Protein AF-D0P121-F1 (afdb_monomer_lite)

Foldseek 3Di:
DDDPPCLALVNLLVVVVVVVVVVDPDDDDDCPVVNCVVVVSNVSSLVVCVVVVHPSVPPPVQAEAEAEPQEDDPVDQLLNVLVVQLVCCVVRNYVAYYYHHYDPVSVVVSVVSCVVVVGDHDDDDDDPPPCVQVVVVVPCVSVVVPDD

Secondary structure (DSSP, 8-state):
-PPPTT--HHHHHHHHHHHHTTT-------TTTTTTHHHHHHHHHHHHHHHTT-GGGG--TT-EEEEEE-S--TTS-HHHHHHHHHHHHHTTSEEEEEESS--HHHHHHHHHHHHHHT-----------TTGGGGGGT-GGGGTTS--

Organism: Phytophthora infestans (strain T30-4) (NCBI:txid403677)

Radius of gyration: 18.15 Å; chains: 1; bounding box: 47×32×46 Å

pLDDT: mean 85.96, std 13.92, range [33.88, 98.25]

Structure (mmCIF, N/CA/C/O backbone):
data_AF-D0P121-F1
#
_entry.id   AF-D0P121-F1
#
loop_
_atom_site.group_PDB
_atom_site.id
_atom_site.type_symbol
_atom_site.label_atom_id
_atom_site.label_alt_id
_atom_site.label_comp_id
_atom_site.label_asym_id
_atom_site.label_entity_id
_atom_site.label_seq_id
_atom_site.pdbx_PDB_ins_code
_atom_site.Cartn_x
_atom_site.Cartn_y
_atom_site.Cartn_z
_atom_site.occupancy
_atom_site.B_iso_or_equiv
_atom_site.auth_seq_id
_atom_site.auth_comp_id
_atom_site.auth_asym_id
_atom_site.auth_atom_id
_atom_site.pdbx_PDB_model_num
ATOM 1 N N . MET A 1 1 ? 21.210 12.027 -5.007 1.00 49.00 1 MET A N 1
ATOM 2 C CA . MET A 1 1 ? 21.174 10.551 -5.083 1.00 49.00 1 MET A CA 1
ATOM 3 C C . MET A 1 1 ? 21.003 10.184 -6.553 1.00 49.00 1 MET A C 1
ATOM 5 O O . MET A 1 1 ? 20.056 10.675 -7.151 1.00 49.00 1 MET A O 1
ATOM 9 N N . LYS A 1 2 ? 21.945 9.465 -7.179 1.00 50.84 2 LYS A N 1
ATOM 10 C CA . LYS A 1 2 ? 21.770 8.997 -8.566 1.00 50.84 2 LYS A CA 1
ATOM 11 C C . LYS A 1 2 ? 21.038 7.658 -8.511 1.00 50.84 2 LYS A C 1
ATOM 13 O O . LYS A 1 2 ? 21.524 6.741 -7.855 1.00 50.84 2 LYS A O 1
ATOM 18 N N . TYR A 1 3 ? 19.866 7.569 -9.131 1.00 61.28 3 TYR A N 1
ATOM 19 C CA . TYR A 1 3 ? 19.180 6.291 -9.303 1.00 61.28 3 TYR A CA 1
ATOM 20 C C . TYR A 1 3 ? 19.987 5.422 -10.263 1.00 61.28 3 TYR A C 1
ATOM 22 O O . TYR A 1 3 ? 20.668 5.945 -11.147 1.00 61.28 3 TYR A O 1
ATOM 30 N N . LYS A 1 4 ? 19.941 4.102 -10.078 1.00 65.94 4 LYS A N 1
ATOM 31 C CA . LYS A 1 4 ? 20.547 3.196 -11.051 1.00 65.94 4 LYS A CA 1
ATOM 32 C C . LYS A 1 4 ? 19.856 3.371 -12.406 1.00 65.94 4 LYS A C 1
ATOM 34 O O . LYS A 1 4 ? 18.630 3.446 -12.449 1.00 65.94 4 LYS A O 1
ATOM 39 N N . GLU A 1 5 ? 20.636 3.396 -13.485 1.00 62.44 5 GLU A N 1
ATOM 40 C CA . GLU A 1 5 ? 20.141 3.569 -14.864 1.00 62.44 5 GLU A CA 1
ATOM 41 C C . GLU A 1 5 ? 19.124 2.489 -15.279 1.00 62.44 5 GLU A C 1
ATOM 43 O O . GLU A 1 5 ? 18.289 2.725 -16.144 1.00 62.44 5 GLU A O 1
ATOM 48 N N . GLU A 1 6 ? 19.143 1.332 -14.614 1.00 71.44 6 GLU A N 1
ATOM 49 C CA . GLU A 1 6 ? 18.235 0.200 -14.837 1.00 71.44 6 GLU A CA 1
ATOM 50 C C . GLU A 1 6 ? 16.791 0.409 -14.327 1.00 71.44 6 GLU A C 1
ATOM 52 O O . GLU A 1 6 ? 15.896 -0.349 -14.695 1.00 71.44 6 GLU A O 1
ATOM 57 N N . ASN A 1 7 ? 16.523 1.446 -13.522 1.00 81.50 7 ASN A N 1
ATOM 58 C CA . ASN A 1 7 ? 15.181 1.741 -13.001 1.00 81.50 7 ASN A CA 1
ATOM 59 C C . ASN A 1 7 ? 14.367 2.601 -13.981 1.00 81.50 7 ASN A C 1
ATOM 61 O O . ASN A 1 7 ? 14.144 3.789 -13.751 1.00 81.50 7 ASN A O 1
ATOM 65 N N . THR A 1 8 ? 13.924 1.996 -15.083 1.00 90.62 8 THR A N 1
ATOM 66 C CA . THR A 1 8 ? 13.107 2.656 -16.114 1.00 90.62 8 THR A CA 1
ATOM 67 C C . THR A 1 8 ? 11.639 2.233 -16.046 1.00 90.62 8 THR A C 1
ATOM 69 O O . THR A 1 8 ? 11.302 1.185 -15.494 1.00 90.62 8 THR A O 1
ATOM 72 N N . VAL A 1 9 ? 10.753 3.029 -16.657 1.00 90.94 9 VAL A N 1
ATOM 73 C CA . VAL A 1 9 ? 9.331 2.671 -16.818 1.00 90.94 9 VAL A CA 1
ATOM 74 C C . VAL A 1 9 ? 9.173 1.335 -17.548 1.00 90.94 9 VAL A C 1
ATOM 76 O O . VAL A 1 9 ? 8.330 0.532 -17.162 1.00 90.94 9 VAL A O 1
ATOM 79 N N . ASP A 1 10 ? 10.001 1.062 -18.559 1.00 91.31 10 ASP A N 1
ATOM 80 C CA . ASP A 1 10 ? 9.948 -0.199 -19.306 1.00 91.31 10 ASP A CA 1
ATOM 81 C C . ASP A 1 10 ? 10.346 -1.400 -18.440 1.00 91.31 10 ASP A C 1
ATOM 83 O O . ASP A 1 10 ? 9.675 -2.431 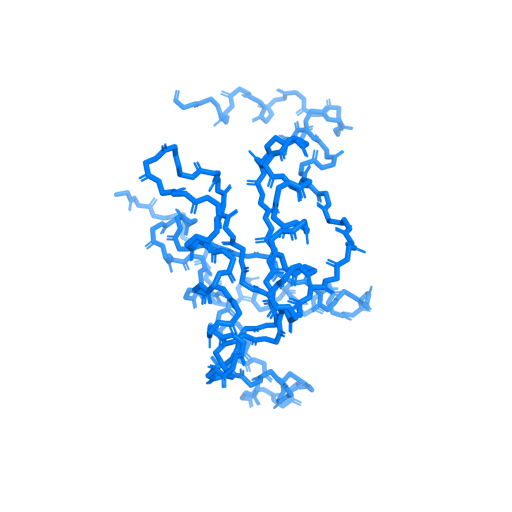-18.475 1.00 91.31 10 ASP A O 1
ATOM 87 N N . ALA A 1 11 ? 11.389 -1.261 -17.613 1.00 92.44 11 ALA A N 1
ATOM 88 C CA . ALA A 1 11 ? 11.795 -2.315 -16.685 1.00 92.44 11 ALA A CA 1
ATOM 89 C C . ALA A 1 11 ? 10.693 -2.617 -15.653 1.00 92.44 11 ALA A C 1
ATOM 91 O O . ALA A 1 11 ? 10.387 -3.781 -15.387 1.00 92.44 11 ALA A O 1
ATOM 92 N N . TRP A 1 12 ? 10.053 -1.574 -15.114 1.00 92.00 12 TRP A N 1
ATOM 93 C CA . TRP A 1 12 ? 8.922 -1.715 -14.193 1.00 92.00 12 TRP A CA 1
ATOM 94 C C . TRP A 1 12 ? 7.700 -2.334 -14.870 1.00 92.00 12 TRP A C 1
ATOM 96 O O . TRP A 1 12 ? 7.071 -3.223 -14.299 1.00 92.00 12 TRP A O 1
ATOM 106 N N . TYR A 1 13 ? 7.392 -1.927 -16.102 1.00 91.19 13 TYR A N 1
ATOM 107 C CA . TYR A 1 13 ? 6.301 -2.502 -16.883 1.00 91.19 13 TYR A CA 1
ATOM 108 C C . TYR A 1 13 ? 6.504 -3.995 -17.134 1.00 91.19 13 TYR A C 1
ATOM 110 O O . TYR A 1 13 ? 5.586 -4.775 -16.889 1.00 91.19 13 TYR A O 1
ATOM 118 N N . GLU A 1 14 ? 7.696 -4.423 -17.552 1.00 91.38 14 GLU A N 1
ATOM 119 C CA . GLU A 1 14 ? 7.967 -5.846 -17.778 1.00 91.38 14 GLU A CA 1
ATOM 120 C C . GLU A 1 14 ? 7.919 -6.661 -16.477 1.00 91.38 14 GLU A C 1
ATOM 122 O O . GLU A 1 14 ? 7.388 -7.779 -16.472 1.00 91.38 14 GLU A O 1
ATOM 127 N N . LEU A 1 15 ? 8.377 -6.096 -15.353 1.00 91.81 15 LEU A N 1
ATOM 128 C CA . LEU A 1 15 ? 8.241 -6.722 -14.037 1.00 91.81 15 LEU A CA 1
ATOM 129 C C . LEU A 1 15 ? 6.767 -6.894 -13.648 1.00 91.81 15 LEU A C 1
ATOM 131 O O . LEU A 1 15 ? 6.335 -8.015 -13.373 1.00 91.81 15 LEU A O 1
ATOM 135 N N . MET A 1 16 ? 5.985 -5.811 -13.674 1.00 90.94 16 MET A N 1
ATOM 136 C CA . MET A 1 16 ? 4.563 -5.834 -13.318 1.00 90.94 16 MET A CA 1
ATOM 137 C C . MET A 1 16 ? 3.773 -6.760 -14.244 1.00 90.94 16 MET A C 1
ATOM 139 O O . MET A 1 16 ? 2.989 -7.586 -13.794 1.00 90.94 16 MET A O 1
ATOM 143 N N . LYS A 1 17 ? 4.011 -6.700 -15.553 1.00 88.88 17 LYS A N 1
ATOM 144 C CA . LYS A 1 17 ? 3.392 -7.602 -16.531 1.00 88.88 17 LYS A CA 1
ATOM 145 C C . LYS A 1 17 ? 3.713 -9.066 -16.240 1.00 88.88 17 LYS A C 1
ATOM 147 O O . LYS A 1 17 ? 2.852 -9.931 -16.396 1.00 88.88 17 LYS A O 1
ATOM 152 N N . THR A 1 18 ? 4.940 -9.357 -15.815 1.00 91.50 18 THR A N 1
ATOM 153 C CA . THR A 1 18 ? 5.359 -10.711 -15.441 1.00 91.50 18 THR A CA 1
ATOM 154 C C . THR A 1 18 ? 4.636 -11.212 -14.192 1.00 91.50 18 THR A C 1
ATOM 156 O O . THR A 1 18 ? 4.264 -12.385 -14.146 1.00 91.50 18 THR A O 1
ATOM 159 N N . THR A 1 19 ? 4.403 -10.358 -13.192 1.00 91.38 19 THR A N 1
ATOM 160 C CA . THR A 1 19 ? 3.646 -10.734 -11.988 1.00 91.38 19 THR A CA 1
ATOM 161 C C . THR A 1 19 ? 2.146 -10.839 -12.268 1.00 91.38 19 THR A C 1
ATOM 163 O O . THR A 1 19 ? 1.526 -11.805 -11.834 1.00 91.38 19 THR A O 1
ATOM 166 N N . PHE A 1 20 ? 1.577 -9.942 -13.079 1.00 88.06 20 PHE A N 1
ATOM 167 C CA . PHE A 1 20 ? 0.175 -10.007 -13.513 1.00 88.06 20 PHE A CA 1
ATOM 168 C C . PHE A 1 20 ? -0.162 -11.308 -14.244 1.00 88.06 20 PHE A C 1
ATOM 170 O O . PHE A 1 20 ? -1.221 -11.882 -14.022 1.00 88.06 20 PHE A O 1
ATOM 177 N N . LYS A 1 21 ? 0.752 -11.823 -15.077 1.00 88.25 21 LYS A N 1
ATOM 178 C CA . LYS A 1 21 ? 0.606 -13.143 -15.726 1.00 88.25 21 LYS A CA 1
ATOM 179 C C . LYS A 1 21 ? 0.557 -14.319 -14.739 1.00 88.25 21 LYS A C 1
ATOM 181 O O . LYS A 1 21 ? 0.301 -15.441 -15.161 1.00 88.25 21 LYS A O 1
ATOM 186 N N . ARG A 1 22 ? 0.862 -14.079 -13.462 1.00 93.00 22 ARG A N 1
ATOM 187 C CA . ARG A 1 22 ? 0.816 -15.042 -12.353 1.00 93.00 22 ARG A CA 1
ATOM 188 C C . ARG A 1 22 ? -0.252 -14.661 -11.324 1.00 93.00 22 ARG A C 1
ATOM 190 O O . ARG A 1 22 ? -0.095 -14.972 -10.149 1.00 93.00 22 ARG A O 1
ATOM 197 N N . ASP A 1 23 ? -1.278 -13.932 -11.762 1.00 90.38 23 ASP A N 1
ATOM 198 C CA . ASP A 1 23 ? -2.434 -13.522 -10.959 1.00 90.38 23 ASP A CA 1
ATOM 199 C C . ASP A 1 23 ? -2.105 -12.602 -9.770 1.00 90.38 23 ASP A C 1
ATOM 201 O O . ASP A 1 23 ? -2.912 -12.428 -8.858 1.00 90.38 23 ASP A O 1
ATOM 205 N N . VAL A 1 24 ? -0.938 -11.947 -9.787 1.00 90.50 24 VAL A N 1
ATOM 206 C CA . VAL A 1 24 ? -0.615 -10.887 -8.825 1.00 90.50 24 VAL A CA 1
ATOM 207 C C . VAL A 1 24 ? -1.258 -9.584 -9.287 1.00 90.50 24 VAL A C 1
ATOM 209 O O . VAL A 1 24 ? -0.912 -9.059 -10.344 1.00 90.50 24 VAL A O 1
ATOM 212 N N . ASN A 1 25 ? -2.159 -9.044 -8.470 1.00 88.06 25 ASN A N 1
ATOM 213 C CA . ASN A 1 25 ? -2.836 -7.766 -8.700 1.00 88.06 25 ASN A CA 1
ATOM 214 C C . ASN A 1 25 ? -2.606 -6.728 -7.583 1.00 88.06 25 ASN A C 1
ATOM 216 O O . ASN A 1 25 ? -3.079 -5.603 -7.708 1.00 88.06 25 ASN A O 1
ATOM 220 N N . PHE A 1 26 ? -1.880 -7.085 -6.520 1.00 91.06 26 PHE A N 1
ATOM 221 C CA . PHE A 1 26 ? -1.538 -6.196 -5.410 1.00 91.06 26 PHE A CA 1
ATOM 222 C C . PHE A 1 26 ? -0.104 -5.674 -5.564 1.00 91.06 26 PHE A C 1
ATOM 224 O O . PHE A 1 26 ? 0.839 -6.465 -5.646 1.00 91.06 26 PHE A O 1
ATOM 231 N N . PHE A 1 27 ? 0.057 -4.349 -5.589 1.00 91.88 27 PHE A N 1
ATOM 232 C CA . PHE A 1 27 ? 1.344 -3.668 -5.749 1.00 91.88 27 PHE A CA 1
ATOM 233 C C . PHE A 1 27 ? 1.487 -2.582 -4.684 1.00 91.88 27 PHE A C 1
ATOM 235 O O . PHE A 1 27 ? 0.669 -1.667 -4.619 1.00 91.88 27 PHE A O 1
ATOM 242 N N . ASP A 1 28 ? 2.532 -2.686 -3.869 1.00 93.62 28 ASP A N 1
ATOM 243 C CA . ASP A 1 28 ? 2.819 -1.765 -2.768 1.00 93.62 28 ASP A CA 1
ATOM 244 C C . ASP A 1 28 ? 3.886 -0.736 -3.167 1.00 93.62 28 ASP A C 1
ATOM 246 O O . ASP A 1 28 ? 4.868 -1.064 -3.837 1.00 93.62 28 ASP A O 1
ATOM 250 N N . THR A 1 29 ? 3.694 0.513 -2.745 1.00 91.56 29 THR A N 1
ATOM 251 C CA . THR A 1 29 ? 4.640 1.617 -2.944 1.00 91.56 29 THR A CA 1
ATOM 252 C C . THR A 1 29 ? 4.494 2.645 -1.819 1.00 91.56 29 THR A C 1
ATOM 254 O O . THR A 1 29 ? 3.617 2.535 -0.965 1.00 91.56 29 THR A O 1
ATOM 257 N N . SER A 1 30 ? 5.368 3.648 -1.782 1.00 90.00 30 SER A N 1
ATOM 258 C CA . SER A 1 30 ? 5.325 4.715 -0.781 1.00 90.00 30 SER A CA 1
ATOM 259 C C . SER A 1 30 ? 5.988 5.981 -1.306 1.00 90.00 30 SER A C 1
ATOM 261 O O . SER A 1 30 ? 7.035 5.907 -1.952 1.00 90.00 30 SER A O 1
ATOM 263 N N . GLU A 1 31 ? 5.475 7.141 -0.895 1.00 88.12 31 GLU A N 1
ATOM 264 C CA . GLU A 1 31 ? 6.112 8.448 -1.104 1.00 88.12 31 GLU A CA 1
ATOM 265 C C . GLU A 1 31 ? 7.587 8.478 -0.652 1.00 88.12 31 GLU A C 1
ATOM 267 O O . GLU A 1 31 ? 8.428 9.170 -1.228 1.00 88.12 31 GLU A O 1
ATOM 272 N N . MET A 1 32 ? 7.949 7.678 0.359 1.00 88.31 32 MET A N 1
ATOM 273 C CA . MET A 1 32 ? 9.323 7.605 0.860 1.00 88.31 32 MET A CA 1
ATOM 274 C C . MET A 1 32 ? 10.238 6.773 -0.045 1.00 88.31 32 MET A C 1
ATOM 276 O O . MET A 1 32 ? 11.460 6.947 -0.019 1.00 88.31 32 MET A O 1
ATOM 280 N N . TYR A 1 33 ? 9.685 5.846 -0.830 1.00 86.00 33 TYR A N 1
ATOM 281 C CA . TYR A 1 33 ? 10.471 4.937 -1.656 1.00 86.00 33 TYR A CA 1
ATOM 282 C C . TYR A 1 33 ? 11.125 5.711 -2.794 1.00 86.00 33 TYR A C 1
ATOM 284 O O . TYR A 1 33 ? 10.477 6.185 -3.729 1.00 86.00 33 TYR A O 1
ATOM 292 N N . ALA A 1 34 ? 12.449 5.851 -2.684 1.00 86.75 34 ALA A N 1
ATOM 293 C CA . ALA A 1 34 ? 13.246 6.647 -3.605 1.00 86.75 34 ALA A CA 1
ATOM 294 C C . ALA A 1 34 ? 12.696 8.083 -3.766 1.00 86.75 34 ALA A C 1
ATOM 296 O O . ALA A 1 34 ? 12.684 8.615 -4.872 1.00 86.75 34 ALA A O 1
ATOM 297 N N . ASN A 1 35 ? 12.226 8.703 -2.673 1.00 87.00 35 ASN A N 1
ATOM 298 C CA . ASN A 1 35 ? 11.715 10.081 -2.657 1.00 87.00 35 ASN A CA 1
ATOM 299 C C . ASN A 1 35 ? 10.632 10.333 -3.735 1.00 87.00 35 ASN A C 1
ATOM 301 O O . ASN A 1 35 ? 10.772 11.217 -4.587 1.00 87.00 35 ASN A O 1
ATOM 305 N N . GLY A 1 36 ? 9.608 9.474 -3.755 1.00 85.19 36 GLY A N 1
ATOM 306 C CA . GLY A 1 36 ? 8.491 9.483 -4.705 1.00 85.19 36 GLY A CA 1
ATOM 307 C C . GLY A 1 36 ? 8.829 8.956 -6.103 1.00 85.19 36 GLY A C 1
ATOM 308 O O . GLY A 1 36 ? 7.973 8.924 -6.987 1.00 85.19 36 GLY A O 1
ATOM 309 N N . HIS A 1 37 ? 10.075 8.551 -6.365 1.00 87.00 37 HIS A N 1
ATOM 310 C CA . HIS A 1 37 ? 10.442 8.034 -7.682 1.00 87.00 37 HIS A CA 1
ATOM 311 C C . HIS A 1 37 ? 9.827 6.655 -7.956 1.00 87.00 37 HIS A C 1
ATOM 313 O O . HIS A 1 37 ? 9.453 6.386 -9.095 1.00 87.00 37 HIS A O 1
ATOM 319 N N . ALA A 1 38 ? 9.662 5.816 -6.927 1.00 88.44 38 ALA A N 1
ATOM 320 C CA . ALA A 1 38 ? 9.011 4.513 -7.066 1.00 88.44 38 ALA A CA 1
ATOM 321 C C . ALA A 1 38 ? 7.560 4.645 -7.557 1.00 88.44 38 ALA A C 1
ATOM 323 O O . ALA A 1 38 ? 7.171 3.981 -8.513 1.00 88.44 38 ALA A O 1
ATOM 324 N N . GLU A 1 39 ? 6.786 5.567 -6.977 1.00 89.38 39 GLU A N 1
ATOM 325 C CA . GLU A 1 39 ? 5.411 5.864 -7.405 1.00 89.38 39 GLU A CA 1
ATOM 326 C C . GLU A 1 39 ? 5.357 6.334 -8.862 1.00 89.38 39 GLU A C 1
ATOM 328 O O . GLU A 1 39 ? 4.523 5.866 -9.635 1.00 89.38 39 GLU A O 1
ATOM 333 N N . LYS A 1 40 ? 6.296 7.197 -9.277 1.00 89.31 40 LYS A N 1
ATOM 334 C CA . LYS A 1 40 ? 6.391 7.659 -10.672 1.00 89.31 40 LYS A CA 1
ATOM 335 C C . LYS A 1 40 ? 6.675 6.519 -11.648 1.00 89.31 40 LYS A C 1
ATOM 337 O O . LYS A 1 40 ? 6.082 6.485 -12.724 1.00 89.31 40 LYS A O 1
ATOM 342 N N . LEU A 1 41 ? 7.575 5.601 -11.295 1.00 91.50 41 LEU A N 1
ATOM 343 C CA . LEU A 1 41 ? 7.905 4.451 -12.139 1.00 91.50 41 LEU A CA 1
ATOM 344 C C . LEU A 1 41 ? 6.740 3.457 -12.213 1.00 91.50 41 LEU A C 1
ATOM 346 O O . LEU A 1 41 ? 6.394 3.022 -13.311 1.00 91.50 41 LEU A O 1
ATOM 350 N N . GLN A 1 42 ? 6.088 3.166 -11.084 1.00 90.88 42 GLN A N 1
ATOM 351 C CA . GLN A 1 42 ? 4.905 2.305 -11.033 1.00 90.88 42 GLN A CA 1
ATOM 352 C C . GLN A 1 42 ? 3.739 2.890 -11.839 1.00 90.88 42 GLN A C 1
ATOM 354 O O . GLN A 1 42 ? 3.184 2.208 -12.697 1.00 90.88 42 GLN A O 1
ATOM 359 N N . GLY A 1 43 ? 3.400 4.165 -11.627 1.00 89.12 43 GLY A N 1
ATOM 360 C CA . GLY A 1 43 ? 2.347 4.849 -12.382 1.00 89.12 43 GLY A CA 1
ATOM 361 C C . GLY A 1 43 ? 2.665 4.934 -13.877 1.00 89.12 43 GLY A C 1
ATOM 362 O O . GLY A 1 43 ? 1.799 4.689 -14.717 1.00 89.12 43 GLY A O 1
ATOM 363 N N . GLY A 1 44 ? 3.930 5.190 -14.227 1.00 90.50 44 GLY A N 1
ATOM 364 C CA . GLY A 1 44 ? 4.402 5.151 -15.611 1.00 90.50 44 GLY A CA 1
ATOM 365 C C . GLY A 1 44 ? 4.230 3.775 -16.260 1.00 90.50 44 GLY A C 1
ATOM 366 O O . GLY A 1 44 ? 3.768 3.690 -17.397 1.00 90.50 44 GLY A O 1
ATOM 367 N N . ALA A 1 45 ? 4.549 2.698 -15.537 1.00 90.69 45 ALA A N 1
ATOM 368 C CA . ALA A 1 45 ? 4.384 1.325 -16.007 1.00 90.69 45 ALA A CA 1
ATOM 369 C C . ALA A 1 45 ? 2.908 0.956 -16.224 1.00 90.69 45 ALA A C 1
ATOM 371 O O . ALA A 1 45 ? 2.567 0.353 -17.244 1.00 90.69 45 ALA A O 1
ATOM 372 N N . VAL A 1 46 ? 2.019 1.371 -15.316 1.00 87.50 46 VAL A N 1
ATOM 373 C CA . VAL A 1 46 ? 0.568 1.205 -15.488 1.00 87.50 46 VAL A CA 1
ATOM 374 C C . VAL A 1 46 ? 0.087 1.947 -16.733 1.00 87.50 46 VAL A C 1
ATOM 376 O O . VAL A 1 46 ? -0.545 1.338 -17.597 1.00 87.50 46 VAL A O 1
ATOM 379 N N . ASN A 1 47 ? 0.442 3.229 -16.874 1.00 86.88 47 ASN A N 1
ATOM 380 C CA . ASN A 1 47 ? 0.039 4.042 -18.021 1.00 86.88 47 ASN A CA 1
ATOM 381 C C . ASN A 1 47 ? 0.544 3.458 -19.351 1.00 86.88 47 ASN A C 1
ATOM 383 O O . ASN A 1 47 ? -0.210 3.369 -20.317 1.00 86.88 47 ASN A O 1
ATOM 387 N N . LYS A 1 48 ? 1.791 2.974 -19.395 1.00 88.31 48 LYS A N 1
ATOM 388 C CA . LYS A 1 48 ? 2.317 2.257 -20.564 1.00 88.31 48 LYS A CA 1
ATOM 389 C C . LYS A 1 48 ? 1.441 1.054 -20.915 1.00 88.31 48 LYS A C 1
ATOM 391 O O . LYS A 1 48 ? 1.052 0.894 -22.064 1.00 88.31 48 LYS A O 1
ATOM 396 N N . GLY A 1 49 ? 1.062 0.249 -19.925 1.00 85.25 49 GLY A N 1
ATOM 397 C CA . GLY A 1 49 ? 0.152 -0.873 -20.127 1.00 85.25 49 GLY A CA 1
ATOM 398 C C . GLY A 1 49 ? -1.218 -0.482 -20.682 1.00 85.25 49 GLY A C 1
ATOM 399 O O . GLY A 1 49 ? -1.751 -1.195 -21.531 1.00 85.25 49 GLY A O 1
ATOM 400 N N . ILE A 1 50 ? -1.768 0.652 -20.238 1.00 82.50 50 ILE A N 1
ATOM 401 C CA . ILE A 1 50 ? -3.016 1.223 -20.765 1.00 82.50 50 ILE A CA 1
ATOM 402 C C . ILE A 1 50 ? -2.863 1.591 -22.246 1.00 82.50 50 ILE A C 1
ATOM 404 O O . ILE A 1 50 ? -3.735 1.256 -23.052 1.00 82.50 50 ILE A O 1
ATOM 408 N N . VAL A 1 51 ? -1.764 2.265 -22.599 1.00 84.00 51 VAL A N 1
ATOM 409 C CA . VAL A 1 51 ? -1.447 2.683 -23.976 1.00 84.00 51 VAL A CA 1
ATOM 410 C C . VAL A 1 51 ? -1.219 1.475 -24.886 1.00 84.00 51 VAL A C 1
ATOM 412 O O . VAL A 1 51 ? -1.757 1.435 -25.989 1.00 84.00 51 VAL A O 1
ATOM 415 N N . ASP A 1 52 ? -0.508 0.458 -24.398 1.00 83.62 52 ASP A N 1
ATOM 416 C CA . ASP A 1 52 ? -0.198 -0.775 -25.131 1.00 83.62 52 ASP A CA 1
ATOM 417 C C . ASP A 1 52 ? -1.415 -1.719 -25.263 1.00 83.62 52 ASP A C 1
ATOM 419 O O . ASP A 1 52 ? -1.306 -2.816 -25.813 1.00 83.62 52 ASP A O 1
ATOM 423 N N . GLY A 1 53 ? -2.588 -1.327 -24.750 1.00 71.81 53 GLY A N 1
ATOM 424 C CA . GLY A 1 53 ? -3.820 -2.112 -24.840 1.00 71.81 53 GLY A CA 1
ATOM 425 C C . GLY A 1 53 ? -3.849 -3.337 -23.924 1.00 71.81 53 GLY A C 1
ATOM 426 O O . GLY A 1 53 ? -4.725 -4.192 -24.066 1.00 71.81 53 GLY A O 1
ATOM 427 N N . ALA A 1 54 ? -2.929 -3.435 -22.959 1.00 66.50 54 ALA A N 1
ATOM 428 C CA . ALA A 1 54 ? -3.054 -4.412 -21.891 1.00 66.50 54 ALA A CA 1
ATOM 429 C C . ALA A 1 54 ? -4.294 -4.075 -21.044 1.00 66.50 54 ALA A C 1
ATOM 431 O O . ALA A 1 54 ? -4.655 -2.911 -20.860 1.00 66.50 54 ALA A O 1
ATOM 432 N N . SER A 1 55 ? -4.944 -5.094 -20.475 1.00 55.09 55 SER A N 1
ATOM 433 C CA . SER A 1 55 ? -6.174 -4.963 -19.670 1.00 55.09 55 SER A CA 1
ATOM 434 C C . SER A 1 55 ? -6.014 -4.148 -18.361 1.00 55.09 55 SER A C 1
ATOM 436 O O . SER A 1 55 ? -6.903 -4.173 -17.510 1.00 55.09 55 SER A O 1
ATOM 438 N N . LEU A 1 56 ? -4.909 -3.412 -18.210 1.00 54.06 56 LEU A N 1
ATOM 439 C CA . LEU A 1 56 ? -4.603 -2.467 -17.135 1.00 54.06 56 LEU A CA 1
ATOM 440 C C . LEU A 1 56 ? -5.452 -1.186 -17.198 1.00 54.06 56 LEU A C 1
ATOM 442 O O . LEU A 1 56 ? -5.438 -0.410 -16.253 1.00 54.06 56 LEU A O 1
ATOM 446 N N . ARG A 1 57 ? -6.273 -1.001 -18.246 1.00 46.53 57 ARG A N 1
ATOM 447 C CA . ARG A 1 57 ? -7.284 0.077 -18.366 1.00 46.53 57 ARG A CA 1
ATOM 448 C C . ARG A 1 57 ? -8.253 0.214 -17.182 1.00 46.53 57 ARG A C 1
ATOM 450 O O . ARG A 1 57 ? -8.941 1.221 -17.111 1.00 46.53 57 ARG A O 1
ATOM 457 N N . ARG A 1 58 ? -8.340 -0.786 -16.299 1.00 49.81 58 ARG A N 1
ATOM 458 C CA . ARG A 1 58 ? -9.171 -0.761 -15.081 1.00 49.81 58 ARG A CA 1
ATOM 459 C C . ARG A 1 58 ? -8.481 -0.128 -13.865 1.00 49.81 58 ARG A C 1
ATOM 461 O O . ARG A 1 58 ? -9.099 -0.058 -12.814 1.00 49.81 58 ARG A O 1
ATOM 468 N N . MET A 1 59 ? -7.219 0.282 -13.981 1.00 52.38 59 MET A N 1
ATOM 469 C CA . MET A 1 59 ? -6.509 0.982 -12.912 1.00 52.38 59 MET A CA 1
ATOM 470 C C . MET A 1 59 ? -6.871 2.468 -12.994 1.00 52.38 59 MET A C 1
ATOM 472 O O . MET A 1 59 ? -6.295 3.213 -13.784 1.00 52.38 59 MET A O 1
ATOM 476 N N . GLU A 1 60 ? -7.893 2.872 -12.244 1.00 51.12 60 GLU A N 1
ATOM 477 C CA . GLU A 1 60 ? -8.312 4.266 -12.069 1.00 51.12 60 GLU A CA 1
ATOM 478 C C . GLU A 1 60 ? -7.219 5.023 -11.295 1.00 51.12 60 GLU A C 1
ATOM 480 O O . GLU A 1 60 ? -7.228 5.066 -10.074 1.00 51.12 60 GLU A O 1
ATOM 485 N N . LEU A 1 61 ? -6.232 5.579 -12.006 1.00 65.50 61 LEU A N 1
ATOM 486 C CA . LEU A 1 61 ? -5.019 6.179 -11.419 1.00 65.50 61 LEU A CA 1
ATOM 487 C C . LEU A 1 61 ? -5.262 7.407 -10.517 1.00 65.50 61 LEU A C 1
ATOM 489 O O . LEU A 1 61 ? -4.322 7.864 -9.868 1.00 65.50 61 LEU A O 1
ATOM 493 N N . ASP A 1 62 ? -6.490 7.924 -10.465 1.00 68.38 62 ASP A N 1
ATOM 494 C CA . ASP A 1 62 ? -6.897 8.995 -9.547 1.00 68.38 62 ASP A CA 1
ATOM 495 C C . ASP A 1 62 ? -7.237 8.468 -8.134 1.00 68.38 62 ASP A C 1
ATOM 497 O O . ASP A 1 62 ? -7.479 9.253 -7.217 1.00 68.38 62 ASP A O 1
ATOM 501 N N . LEU A 1 63 ? -7.238 7.142 -7.958 1.00 79.50 63 LEU A N 1
ATOM 502 C CA . LEU A 1 63 ? -7.635 6.418 -6.755 1.00 79.50 63 LEU A CA 1
ATOM 503 C C . LEU A 1 63 ? -6.549 5.403 -6.363 1.00 79.50 63 LEU A C 1
ATOM 505 O O . LEU A 1 63 ? -5.971 4.724 -7.212 1.00 79.50 63 LEU A O 1
ATOM 509 N N . VAL A 1 64 ? -6.306 5.243 -5.060 1.00 83.88 64 VAL A N 1
ATOM 510 C CA . VAL A 1 64 ? -5.561 4.090 -4.526 1.00 83.88 64 VAL A CA 1
ATOM 511 C C . VAL A 1 64 ? -6.510 3.109 -3.841 1.00 83.88 64 VAL A C 1
ATOM 513 O O . VAL A 1 64 ? -7.420 3.510 -3.121 1.00 83.88 64 VAL A O 1
ATOM 516 N N . ASP A 1 65 ? -6.301 1.804 -4.006 1.00 90.50 65 ASP A N 1
ATOM 517 C CA . ASP A 1 65 ? -7.153 0.816 -3.331 1.00 90.50 65 ASP A CA 1
ATOM 518 C C . ASP A 1 65 ? -7.007 0.894 -1.804 1.00 90.50 65 ASP A C 1
ATOM 520 O O . ASP A 1 65 ? -7.995 0.849 -1.071 1.00 90.50 65 ASP A O 1
ATOM 524 N N . VAL A 1 66 ? -5.772 1.032 -1.310 1.00 91.25 66 VAL A N 1
ATOM 525 C CA . VAL A 1 66 ? -5.466 1.071 0.124 1.00 91.25 66 VAL A CA 1
ATOM 526 C C . VAL A 1 66 ? -4.442 2.162 0.418 1.00 91.25 66 VAL A C 1
ATOM 528 O O . VAL A 1 66 ? -3.334 2.129 -0.113 1.00 91.25 66 VAL A O 1
ATOM 531 N N . LEU A 1 67 ? -4.777 3.090 1.319 1.00 91.56 67 LEU A N 1
ATOM 532 C CA . LEU A 1 67 ? -3.826 4.069 1.855 1.00 91.56 67 LEU A CA 1
ATOM 533 C C . LEU A 1 67 ? -3.307 3.636 3.234 1.00 91.56 67 LEU A C 1
ATOM 535 O O . LEU A 1 67 ? -4.085 3.463 4.172 1.00 91.56 67 LEU A O 1
ATOM 539 N N . PHE A 1 68 ? -1.989 3.502 3.388 1.00 94.44 68 PHE A N 1
ATOM 540 C CA . PHE A 1 68 ? -1.374 3.076 4.648 1.00 94.44 68 PHE A CA 1
ATOM 541 C C . PHE A 1 68 ? -0.835 4.239 5.489 1.00 94.44 68 PHE A C 1
ATOM 543 O O . PHE A 1 68 ? -0.058 5.064 5.012 1.00 94.44 68 PHE A O 1
ATOM 550 N N . CYS A 1 69 ? -1.114 4.219 6.794 1.00 94.06 69 CYS A N 1
ATOM 551 C CA . CYS A 1 69 ? -0.288 4.918 7.776 1.00 94.06 69 CYS A CA 1
ATOM 552 C C . CYS A 1 69 ? 1.008 4.119 7.993 1.00 94.06 69 CYS A C 1
ATOM 554 O O . CYS A 1 69 ? 0.998 3.089 8.667 1.00 94.06 69 CYS A O 1
ATOM 556 N N . HIS A 1 70 ? 2.129 4.583 7.428 1.00 91.69 70 HIS A N 1
ATOM 557 C CA . HIS A 1 70 ? 3.399 3.834 7.415 1.00 91.69 70 HIS A CA 1
ATOM 558 C C . HIS A 1 70 ? 3.967 3.557 8.823 1.00 91.69 70 HIS A C 1
ATOM 560 O O . HIS A 1 70 ? 4.658 2.560 9.020 1.00 91.69 70 HIS A O 1
ATOM 566 N N . ARG A 1 71 ? 3.720 4.436 9.799 1.00 89.31 71 ARG A N 1
ATOM 567 C CA . ARG A 1 71 ? 4.092 4.277 11.217 1.00 89.31 71 ARG A CA 1
ATOM 568 C C . ARG A 1 71 ? 3.075 5.007 12.098 1.00 89.31 71 ARG A C 1
ATOM 570 O O . ARG A 1 71 ? 2.392 5.894 11.579 1.00 89.31 71 ARG A O 1
ATOM 577 N N . PRO A 1 72 ? 2.959 4.666 13.391 1.00 87.69 72 PRO A N 1
ATOM 578 C CA . PRO A 1 72 ? 2.216 5.503 14.321 1.00 87.69 72 PRO A CA 1
ATOM 579 C C . PRO A 1 72 ? 2.947 6.842 14.484 1.00 87.69 72 PRO A C 1
ATOM 581 O O . PRO A 1 72 ? 4.177 6.880 14.572 1.00 87.69 72 PRO A O 1
ATOM 584 N N . ASP A 1 73 ? 2.190 7.937 14.503 1.00 92.38 73 ASP A N 1
ATOM 585 C CA . ASP A 1 73 ? 2.702 9.253 14.880 1.00 92.38 73 ASP A CA 1
ATOM 586 C C . ASP A 1 73 ? 2.424 9.470 16.376 1.00 92.38 73 ASP A C 1
ATOM 588 O O . ASP A 1 73 ? 1.261 9.642 16.747 1.00 92.38 73 ASP A O 1
ATOM 592 N N . PRO A 1 74 ? 3.452 9.487 17.245 1.00 91.56 74 PRO A N 1
ATOM 593 C CA . PRO A 1 74 ? 3.263 9.623 18.689 1.00 91.56 74 PRO A CA 1
ATOM 594 C C . PRO A 1 74 ? 2.683 10.983 19.102 1.00 91.56 74 PRO A C 1
ATOM 596 O O . PRO A 1 74 ? 2.272 11.150 20.249 1.00 91.56 74 PRO A O 1
ATOM 599 N N . HIS A 1 75 ? 2.657 11.967 18.200 1.00 95.81 75 HIS A N 1
ATOM 600 C CA . HIS A 1 75 ? 2.113 13.298 18.463 1.00 95.81 75 HIS A CA 1
ATOM 601 C C . HIS A 1 75 ? 0.673 13.475 17.968 1.00 95.81 75 HIS A C 1
ATOM 603 O O . HIS A 1 75 ? 0.048 14.500 18.255 1.00 95.81 75 HIS A O 1
A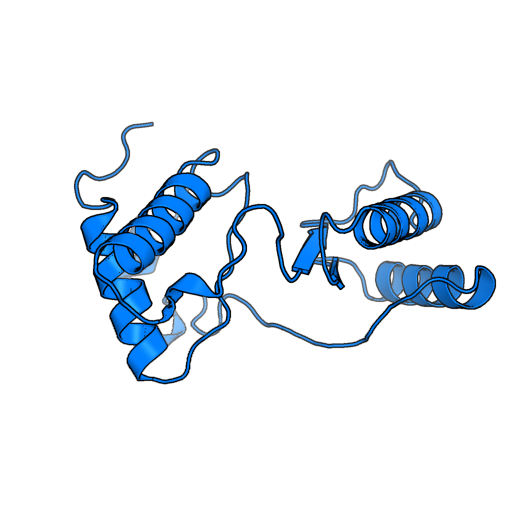TOM 609 N N . THR A 1 76 ? 0.124 12.484 17.263 1.00 96.25 76 THR A N 1
ATOM 610 C CA . THR A 1 76 ? -1.240 12.515 16.740 1.00 96.25 76 THR A CA 1
ATOM 611 C C . THR A 1 76 ? -2.082 11.446 17.437 1.00 96.25 76 THR A C 1
ATOM 613 O O . THR A 1 76 ? -1.816 10.260 17.263 1.00 96.25 76 THR A O 1
ATOM 616 N N . PRO A 1 77 ? -3.133 11.826 18.192 1.00 96.94 77 PRO A N 1
ATOM 617 C CA . PRO A 1 77 ? -4.033 10.855 18.807 1.00 96.94 77 PRO A CA 1
ATOM 618 C C . PRO A 1 77 ? -4.618 9.889 17.773 1.00 96.94 77 PRO A C 1
ATOM 620 O O . PRO A 1 77 ? -5.042 10.332 16.699 1.00 96.94 77 PRO A O 1
ATOM 623 N N . ILE A 1 78 ? -4.720 8.600 18.114 1.00 97.00 78 ILE A N 1
ATOM 624 C CA . ILE A 1 78 ? -5.243 7.566 17.208 1.00 97.00 78 ILE A CA 1
ATOM 625 C C . ILE A 1 78 ? -6.627 7.943 16.687 1.00 97.00 78 ILE A C 1
ATOM 627 O O . ILE A 1 78 ? -6.884 7.827 15.490 1.00 97.00 78 ILE A O 1
ATOM 631 N N . GLU A 1 79 ? -7.490 8.502 17.541 1.00 97.50 79 GLU A N 1
ATOM 632 C CA . GLU A 1 79 ? -8.815 8.949 17.113 1.00 97.50 79 GLU A CA 1
ATOM 633 C C . GLU A 1 79 ? -8.767 9.958 15.959 1.00 97.50 79 GLU A C 1
ATOM 635 O O . GLU A 1 79 ? -9.562 9.869 15.018 1.00 97.50 79 GLU A O 1
ATOM 640 N N . LYS A 1 80 ? -7.826 10.909 15.999 1.00 97.56 80 LYS A N 1
ATOM 641 C CA . LYS A 1 80 ? -7.665 11.892 14.924 1.00 97.56 80 LYS A CA 1
ATOM 642 C C . LYS A 1 80 ? -7.263 11.195 13.628 1.00 97.56 80 LYS A C 1
ATOM 644 O O . LYS A 1 80 ? -7.859 11.483 12.592 1.00 97.56 80 LYS A O 1
ATOM 649 N N . THR A 1 81 ? -6.324 10.254 13.694 1.00 97.00 81 THR A N 1
ATOM 650 C CA . THR A 1 81 ? -5.915 9.445 12.540 1.00 97.00 81 THR A CA 1
ATOM 651 C C . THR A 1 81 ? -7.095 8.658 11.972 1.00 97.00 81 THR A C 1
ATOM 653 O O . THR A 1 81 ? -7.398 8.805 10.793 1.00 97.00 81 THR A O 1
ATOM 656 N N . VAL A 1 82 ? -7.838 7.912 12.797 1.00 97.31 82 VAL A N 1
ATOM 657 C CA . VAL A 1 82 ? -9.000 7.115 12.353 1.00 97.31 82 VAL A CA 1
ATOM 658 C C . VAL A 1 82 ? -10.045 7.987 11.654 1.00 97.31 82 VAL A C 1
ATOM 660 O O . VAL A 1 82 ? -10.536 7.630 10.582 1.00 97.31 82 VAL A O 1
ATOM 663 N N . ARG A 1 83 ? -10.361 9.163 12.215 1.00 97.69 83 ARG A N 1
ATOM 664 C CA . ARG A 1 83 ? -11.305 10.116 11.609 1.00 97.69 83 ARG A CA 1
ATOM 665 C C . ARG A 1 83 ? -10.823 10.620 10.251 1.00 97.69 83 ARG A C 1
ATOM 667 O O . ARG A 1 83 ? -11.614 10.659 9.311 1.00 97.69 83 ARG A O 1
ATOM 674 N N . VAL A 1 84 ? -9.549 11.000 10.145 1.00 97.00 84 VAL A N 1
ATOM 675 C CA . VAL A 1 84 ? -8.956 11.487 8.889 1.00 97.00 84 VAL A CA 1
ATOM 676 C C . VAL A 1 84 ? -8.935 10.381 7.837 1.00 97.00 84 VAL A C 1
ATOM 678 O O . VAL A 1 84 ? -9.356 10.615 6.711 1.00 97.00 84 VAL A O 1
ATOM 681 N N . MET A 1 85 ? -8.542 9.160 8.194 1.00 96.69 85 MET A N 1
ATOM 682 C CA . MET A 1 85 ? -8.498 8.051 7.239 1.00 96.69 85 MET A CA 1
ATOM 683 C C . MET A 1 85 ? -9.899 7.640 6.762 1.00 96.69 85 MET A C 1
ATOM 685 O O . MET A 1 85 ? -10.093 7.356 5.582 1.00 96.69 85 MET A O 1
ATOM 689 N N . ASN A 1 86 ? -10.919 7.700 7.627 1.00 96.81 86 ASN A N 1
ATOM 690 C CA . ASN A 1 86 ? -12.306 7.531 7.177 1.00 96.81 86 ASN A CA 1
ATOM 691 C C . ASN A 1 86 ? -12.793 8.691 6.299 1.00 96.81 86 ASN A C 1
ATOM 693 O O . ASN A 1 86 ? -13.588 8.476 5.385 1.00 96.81 86 ASN A O 1
ATOM 697 N N . TYR A 1 87 ? -12.324 9.916 6.551 1.00 96.50 87 TYR A N 1
ATOM 698 C CA . TYR A 1 87 ? -12.609 11.053 5.679 1.00 96.50 87 TYR A CA 1
ATOM 699 C C . TYR A 1 87 ? -12.021 10.845 4.276 1.00 96.50 87 TYR A C 1
ATOM 701 O O . TYR A 1 87 ? -12.733 11.077 3.306 1.00 96.50 87 TYR A O 1
ATOM 709 N N . VAL A 1 88 ? -10.789 10.336 4.160 1.00 94.06 88 VAL A N 1
ATOM 710 C CA . VAL A 1 88 ? -10.156 9.984 2.871 1.00 94.06 88 VAL A CA 1
ATOM 711 C C . VAL A 1 88 ? -11.014 8.989 2.084 1.00 94.06 88 VAL A C 1
ATOM 713 O O . VAL A 1 88 ? -11.264 9.213 0.902 1.00 94.06 88 VAL A O 1
ATOM 716 N N . ILE A 1 89 ? -11.547 7.951 2.743 1.00 93.31 89 ILE A N 1
ATOM 717 C CA . ILE A 1 89 ? -12.494 7.015 2.108 1.00 93.31 89 ILE A CA 1
ATOM 718 C C . ILE A 1 89 ? -13.758 7.740 1.644 1.00 93.31 89 ILE A C 1
ATOM 720 O O . ILE A 1 89 ? -14.227 7.535 0.529 1.00 93.31 89 ILE A O 1
ATOM 724 N N . LYS A 1 90 ? -14.325 8.612 2.485 1.00 94.06 90 LYS A N 1
ATOM 725 C CA . LYS A 1 90 ? -15.528 9.382 2.139 1.00 94.06 90 LYS A CA 1
ATOM 726 C C . LYS A 1 90 ? -15.310 10.317 0.942 1.00 94.06 90 LYS A C 1
ATOM 728 O O . LYS A 1 90 ? -16.279 10.642 0.267 1.00 94.06 90 LYS A O 1
ATOM 733 N N . GLN A 1 91 ? -14.081 10.784 0.720 1.00 93.50 91 GLN A N 1
ATOM 734 C CA . GLN A 1 91 ? -13.715 11.598 -0.442 1.00 93.50 91 GLN A CA 1
ATOM 735 C C . GLN A 1 91 ? -13.403 10.771 -1.696 1.00 93.50 91 GLN A C 1
ATOM 737 O O . GLN A 1 91 ? -13.078 11.366 -2.716 1.00 93.50 91 GLN A O 1
ATOM 742 N N . GLU A 1 92 ? -13.475 9.437 -1.623 1.00 91.12 92 GLU A N 1
ATOM 743 C CA . GLU A 1 92 ? -13.120 8.539 -2.729 1.00 91.12 92 GLU A CA 1
ATOM 744 C C . GLU A 1 92 ? -11.666 8.729 -3.198 1.00 91.12 92 GLU A C 1
ATOM 746 O O . GLU A 1 92 ? -11.337 8.520 -4.357 1.00 91.12 92 GLU A O 1
ATOM 751 N N . TRP A 1 93 ? -10.769 9.125 -2.286 1.00 88.94 93 TRP A N 1
ATOM 752 C CA . TRP A 1 93 ? -9.322 9.176 -2.550 1.00 88.94 93 TRP A CA 1
ATOM 753 C C . TRP A 1 93 ? -8.646 7.829 -2.289 1.00 88.94 93 TRP A C 1
ATOM 755 O O . TRP A 1 93 ? -7.565 7.556 -2.809 1.00 88.94 93 TRP A O 1
ATOM 765 N N . ALA A 1 94 ? -9.286 6.987 -1.475 1.00 91.81 94 ALA A N 1
ATOM 766 C CA . ALA A 1 94 ? -8.919 5.595 -1.289 1.00 91.81 94 ALA A CA 1
ATOM 767 C C . ALA A 1 94 ? -10.164 4.732 -1.044 1.00 91.81 94 ALA A C 1
ATOM 769 O O . ALA A 1 94 ? -11.150 5.221 -0.491 1.00 91.81 94 ALA A O 1
ATOM 770 N N . ILE A 1 95 ? -10.119 3.444 -1.395 1.00 91.75 95 ILE A N 1
ATOM 771 C CA . ILE A 1 95 ? -11.221 2.507 -1.089 1.00 91.75 95 ILE A CA 1
ATOM 772 C C . ILE A 1 95 ? -11.137 2.051 0.374 1.00 91.75 95 ILE A C 1
ATOM 774 O O . ILE A 1 95 ? -12.142 1.993 1.089 1.00 91.75 95 ILE A O 1
ATOM 778 N N . TYR A 1 96 ? -9.921 1.758 0.832 1.00 94.69 96 TYR A N 1
ATOM 779 C CA . TYR A 1 96 ? -9.609 1.324 2.186 1.00 94.69 96 TYR A CA 1
ATOM 780 C C . TYR A 1 96 ? -8.424 2.102 2.759 1.00 94.69 96 TYR A C 1
ATOM 782 O O . TYR A 1 96 ? -7.672 2.773 2.052 1.00 94.69 96 TYR A O 1
ATOM 790 N N . TRP A 1 97 ? -8.221 1.961 4.065 1.00 95.56 97 TRP A N 1
ATOM 791 C CA . TRP A 1 97 ? -6.998 2.390 4.723 1.00 95.56 97 TRP A CA 1
ATOM 792 C C . TRP A 1 97 ? -6.427 1.271 5.588 1.00 95.56 97 TRP A C 1
ATOM 794 O O . TRP A 1 97 ? -7.158 0.372 6.006 1.00 95.56 97 TRP A O 1
ATOM 804 N N . GLY A 1 98 ? -5.126 1.330 5.854 1.00 95.69 98 GLY A N 1
ATOM 805 C CA . GLY A 1 98 ? -4.425 0.357 6.684 1.00 95.69 98 GLY A CA 1
ATOM 806 C C . GLY A 1 98 ? -3.346 0.994 7.552 1.00 95.69 98 GLY A C 1
ATOM 807 O O . GLY A 1 98 ? -3.028 2.178 7.433 1.00 95.69 98 GLY A O 1
ATOM 808 N N . THR A 1 99 ? -2.751 0.189 8.425 1.00 95.12 99 THR A N 1
ATOM 809 C CA . THR A 1 99 ? -1.639 0.593 9.291 1.00 95.12 99 THR A CA 1
ATOM 810 C C . THR A 1 99 ? -0.417 -0.276 9.021 1.00 95.12 99 THR A C 1
ATOM 812 O O . THR A 1 99 ? -0.526 -1.427 8.601 1.00 95.12 99 THR A O 1
ATOM 815 N N . SER A 1 100 ? 0.774 0.274 9.239 1.00 94.75 100 SER A N 1
ATOM 816 C CA . SER A 1 100 ? 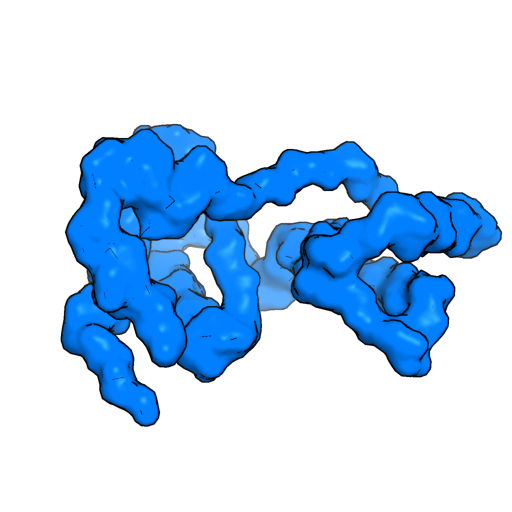2.035 -0.459 9.139 1.00 94.75 100 SER A CA 1
ATOM 817 C C . SER A 1 100 ? 2.915 -0.115 10.328 1.00 94.75 100 SER A C 1
ATOM 819 O O . SER A 1 100 ? 3.042 1.048 10.697 1.00 94.75 100 SER A O 1
ATOM 821 N N . LYS A 1 101 ? 3.517 -1.129 10.960 1.00 93.56 101 LYS A N 1
ATOM 822 C CA . LYS A 1 101 ? 4.392 -0.967 12.140 1.00 93.56 101 LYS A CA 1
ATOM 823 C C . LYS A 1 101 ? 3.731 -0.262 13.336 1.00 93.56 101 LYS A C 1
ATOM 825 O O . LYS A 1 101 ? 4.423 0.377 14.124 1.00 93.56 101 LYS A O 1
ATOM 830 N N . TRP A 1 102 ? 2.412 -0.373 13.465 1.00 95.38 102 TRP A N 1
ATOM 831 C CA . TRP A 1 102 ? 1.684 0.040 14.665 1.00 95.38 102 TRP A CA 1
ATOM 832 C C . TRP A 1 102 ? 1.814 -1.028 15.748 1.00 95.38 102 TRP A C 1
ATOM 834 O O . TRP A 1 102 ? 1.990 -2.212 15.439 1.00 95.38 102 TRP A O 1
ATOM 844 N N . LEU A 1 103 ? 1.733 -0.620 17.013 1.00 94.75 103 LEU A N 1
ATOM 845 C CA . LEU A 1 103 ? 1.656 -1.576 18.110 1.00 94.75 103 LEU A CA 1
ATOM 846 C C . LEU A 1 103 ? 0.276 -2.252 18.117 1.00 94.75 103 LEU A C 1
ATOM 848 O O . LEU A 1 103 ? -0.707 -1.654 17.672 1.00 94.75 103 LEU A O 1
ATOM 852 N N . PRO A 1 104 ? 0.158 -3.470 18.679 1.00 94.44 104 PRO A N 1
ATOM 853 C CA . PRO A 1 104 ? -1.147 -4.094 18.882 1.00 94.44 104 PRO A CA 1
ATOM 854 C C . PRO A 1 104 ? -2.121 -3.203 19.668 1.00 94.44 104 PRO A C 1
ATOM 856 O O . PRO A 1 104 ? -3.306 -3.192 19.362 1.00 94.44 104 PRO A O 1
ATOM 859 N N . SER A 1 105 ? -1.627 -2.421 20.636 1.00 95.38 105 SER A N 1
ATOM 860 C CA . SER A 1 105 ? -2.434 -1.460 21.400 1.00 95.38 105 SER A CA 1
ATOM 861 C C . SER A 1 105 ? -3.019 -0.354 20.525 1.00 95.38 105 SER A C 1
ATOM 863 O O . SER A 1 105 ? -4.215 -0.101 20.603 1.00 95.38 105 SER A O 1
ATOM 865 N N . ASP A 1 106 ? -2.206 0.250 19.654 1.00 95.25 106 ASP A N 1
ATOM 866 C CA . ASP A 1 106 ? -2.646 1.325 18.754 1.00 95.25 106 ASP A CA 1
ATOM 867 C C . ASP A 1 106 ? -3.716 0.805 17.786 1.00 95.25 106 ASP A C 1
ATOM 869 O O . ASP A 1 106 ? -4.663 1.503 17.428 1.00 95.25 106 ASP A O 1
ATOM 873 N N . PHE A 1 107 ? -3.563 -0.451 17.357 1.00 93.38 107 PHE A N 1
ATOM 874 C CA . PHE A 1 107 ? -4.511 -1.125 16.481 1.00 93.38 107 PHE A CA 1
ATOM 875 C C . PHE A 1 107 ? -5.848 -1.411 17.174 1.00 93.38 107 PHE A C 1
ATOM 877 O O . PHE A 1 107 ? -6.902 -1.173 16.585 1.00 93.38 107 PHE A O 1
ATOM 884 N N . ILE A 1 108 ? -5.815 -1.888 18.422 1.00 95.75 108 ILE A N 1
ATOM 885 C CA . ILE A 1 108 ? -7.020 -2.094 19.237 1.00 95.75 108 ILE A CA 1
ATOM 886 C C . ILE A 1 108 ? -7.734 -0.757 19.454 1.00 95.75 108 ILE A C 1
ATOM 888 O O . ILE A 1 108 ? -8.926 -0.663 19.168 1.00 95.75 108 ILE A O 1
ATOM 892 N N . GLU A 1 109 ? -7.006 0.291 19.852 1.00 96.69 109 GLU A N 1
ATOM 893 C CA . GLU A 1 109 ? -7.568 1.635 20.032 1.00 96.69 109 GLU A CA 1
ATOM 894 C C . GLU A 1 109 ? -8.218 2.148 18.738 1.00 96.69 109 GLU A C 1
ATOM 896 O O . GLU A 1 109 ? -9.317 2.703 18.762 1.00 96.69 109 GLU A O 1
ATOM 901 N N . ALA A 1 110 ? -7.586 1.920 17.582 1.00 96.50 110 ALA A N 1
ATOM 902 C CA . ALA A 1 110 ? -8.153 2.311 16.296 1.00 96.50 110 ALA A CA 1
ATOM 903 C C . ALA A 1 110 ? -9.490 1.611 16.000 1.00 96.50 110 ALA A C 1
ATOM 905 O O . ALA A 1 110 ? -10.419 2.261 15.511 1.00 96.50 110 ALA A O 1
ATOM 906 N N . CYS A 1 111 ? -9.600 0.316 16.316 1.00 96.69 111 CYS A N 1
ATOM 907 C CA . CYS A 1 111 ? -10.841 -0.448 16.164 1.00 96.69 111 CYS A CA 1
ATOM 908 C C . CYS A 1 111 ? -11.930 0.075 17.111 1.00 96.69 111 CYS A C 1
ATOM 910 O O . CYS A 1 111 ? -13.033 0.380 16.665 1.00 96.69 111 CYS A O 1
ATOM 912 N N . GLU A 1 112 ? -11.601 0.277 18.390 1.00 97.62 112 GLU A N 1
ATOM 913 C CA . GLU A 1 112 ? -12.537 0.790 19.399 1.00 97.62 112 GLU A CA 1
ATOM 914 C C . GLU A 1 112 ? -13.061 2.189 19.050 1.00 97.62 112 GLU A C 1
ATOM 916 O O . GLU A 1 112 ? -14.251 2.483 19.201 1.00 97.62 112 GLU A O 1
ATOM 921 N N . VAL A 1 113 ? -12.189 3.069 18.546 1.00 97.94 113 VAL A N 1
ATOM 922 C CA . VAL A 1 113 ? -12.598 4.381 18.035 1.00 97.94 113 VAL A CA 1
ATOM 923 C C . VAL A 1 113 ? -13.551 4.223 16.856 1.00 97.94 113 VAL A C 1
ATOM 925 O O . VAL A 1 113 ? -14.565 4.924 16.800 1.00 97.94 113 VAL A O 1
ATOM 928 N N . ALA A 1 114 ? -13.224 3.351 15.900 1.00 97.38 114 ALA A N 1
ATOM 929 C CA . ALA A 1 114 ? -14.043 3.174 14.713 1.00 97.38 114 ALA A CA 1
ATOM 930 C C . ALA A 1 114 ? -15.438 2.637 15.067 1.00 97.38 114 ALA A C 1
ATOM 932 O O . ALA A 1 114 ? -16.429 3.212 14.613 1.00 97.38 114 ALA A O 1
ATOM 933 N N . ASP A 1 115 ? -15.524 1.642 15.953 1.00 97.81 115 ASP A N 1
ATOM 934 C CA . ASP A 1 115 ? -16.787 1.102 16.468 1.00 97.81 115 ASP A CA 1
ATOM 935 C C . ASP A 1 115 ? -17.612 2.184 17.177 1.00 97.81 115 ASP A C 1
ATOM 937 O O . ASP A 1 115 ? -18.783 2.400 16.853 1.00 97.81 115 ASP A O 1
ATOM 941 N N . ARG A 1 116 ? -16.992 2.933 18.102 1.00 98.25 116 ARG A N 1
ATOM 942 C CA . ARG A 1 116 ? -17.662 3.997 18.870 1.00 98.25 116 ARG A CA 1
ATOM 943 C C . ARG A 1 116 ? -18.230 5.105 17.984 1.00 98.25 116 ARG A C 1
ATOM 945 O O . ARG A 1 116 ? -19.231 5.724 18.342 1.00 98.25 116 ARG A O 1
ATOM 952 N N . LEU A 1 117 ? -17.573 5.397 16.865 1.00 97.75 117 LEU A N 1
ATOM 953 C CA . LEU A 1 117 ? -17.943 6.486 15.960 1.00 97.75 117 LEU A CA 1
ATOM 954 C C . LEU A 1 117 ? -18.743 6.021 14.734 1.00 97.75 117 LEU A C 1
ATOM 956 O O . LEU A 1 117 ? -19.119 6.863 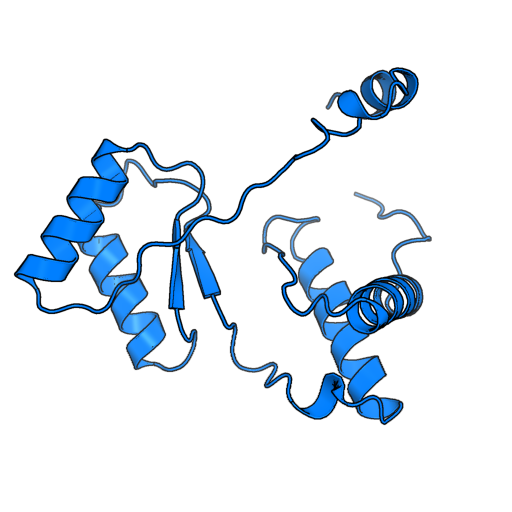13.919 1.00 97.75 117 LEU A O 1
ATOM 960 N N . GLY A 1 118 ? -18.998 4.716 14.585 1.00 96.81 118 GLY A N 1
ATOM 961 C CA . GLY A 1 118 ? -19.663 4.152 13.407 1.00 96.81 118 GLY A CA 1
ATOM 962 C C . GLY A 1 118 ? -18.860 4.327 12.112 1.00 96.81 118 GLY A C 1
ATOM 963 O O . GLY A 1 118 ? -19.439 4.537 11.045 1.00 96.81 118 GLY A O 1
ATOM 964 N N . LEU A 1 119 ? -17.529 4.301 12.203 1.00 96.62 119 LEU A N 1
ATOM 965 C CA . LEU A 1 119 ? -16.604 4.469 11.081 1.00 96.62 119 LEU A CA 1
ATOM 966 C C . LEU A 1 119 ? -16.225 3.114 10.470 1.00 96.62 119 LEU A C 1
ATOM 968 O O . LEU A 1 119 ? -16.159 2.098 11.156 1.00 96.62 119 LEU A O 1
ATOM 972 N N . LYS A 1 120 ? -15.955 3.090 9.160 1.00 89.44 120 LYS A N 1
ATOM 973 C CA . LYS A 1 120 ? -15.673 1.842 8.433 1.00 89.44 120 LYS A CA 1
ATOM 974 C C . LYS A 1 120 ? -14.228 1.383 8.643 1.00 89.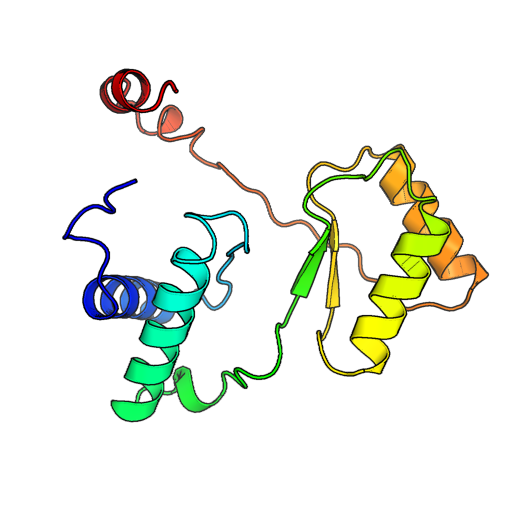44 120 LYS A C 1
ATOM 976 O O . LYS A 1 120 ? -13.301 2.174 8.459 1.00 89.44 120 LYS A O 1
ATOM 981 N N . TYR A 1 121 ? -14.037 0.097 8.930 1.00 92.06 121 TYR A N 1
ATOM 982 C CA . TYR A 1 121 ? -12.738 -0.582 8.886 1.00 92.06 121 TYR A CA 1
ATOM 983 C C . TYR A 1 121 ? -12.908 -2.066 8.533 1.00 92.06 121 TYR A C 1
ATOM 985 O O . TYR A 1 121 ? -14.012 -2.611 8.586 1.00 92.06 121 TYR A O 1
ATOM 993 N N . LYS A 1 122 ? -11.804 -2.712 8.150 1.00 91.31 122 LYS A N 1
ATOM 994 C CA . LYS A 1 122 ? -11.711 -4.159 7.942 1.00 91.31 122 LYS A CA 1
ATOM 995 C C . LYS A 1 122 ? -10.376 -4.654 8.493 1.00 91.31 122 LYS A C 1
ATOM 997 O O . LYS A 1 122 ? -9.375 -3.950 8.393 1.00 91.31 122 LYS A O 1
ATOM 1002 N N . LEU A 1 123 ? -10.374 -5.857 9.061 1.00 87.38 123 LEU A N 1
ATOM 1003 C CA . LEU A 1 123 ? -9.179 -6.504 9.598 1.00 87.38 123 LEU A CA 1
ATOM 1004 C C . LEU A 1 123 ? -8.634 -7.499 8.574 1.00 87.38 123 LEU A C 1
ATOM 1006 O O . LEU A 1 123 ? -9.305 -8.472 8.246 1.00 87.38 123 LEU A O 1
ATOM 1010 N N . GLU A 1 124 ? -7.431 -7.238 8.077 1.00 91.44 124 GLU A N 1
ATOM 1011 C CA . GLU A 1 124 ? -6.683 -8.099 7.157 1.00 91.44 124 GLU A CA 1
ATOM 1012 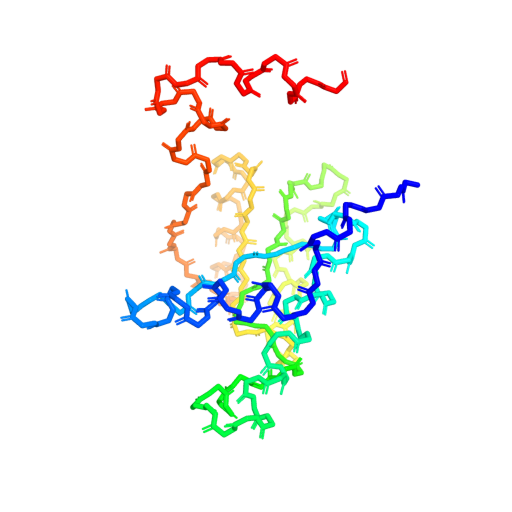C C . GLU A 1 124 ? -5.181 -7.904 7.411 1.00 91.44 124 GLU A C 1
ATOM 1014 O O . GLU A 1 124 ? -4.773 -6.910 8.019 1.00 91.44 124 GLU A O 1
ATOM 1019 N N . LEU A 1 125 ? -4.346 -8.832 6.936 1.00 92.44 125 LEU A N 1
ATOM 1020 C CA . LEU A 1 125 ? -2.892 -8.755 7.086 1.00 92.44 125 LEU A CA 1
ATOM 1021 C C . LEU A 1 125 ? -2.182 -8.903 5.741 1.00 92.44 125 LEU A C 1
ATOM 1023 O O . LEU A 1 125 ? -2.371 -9.883 5.027 1.00 92.44 125 LEU A O 1
ATOM 1027 N N . THR A 1 126 ? -1.276 -7.967 5.463 1.00 93.12 126 THR A N 1
ATOM 1028 C CA . THR A 1 126 ? -0.237 -8.114 4.443 1.00 93.12 126 THR A CA 1
ATOM 1029 C C . THR A 1 126 ? 1.136 -8.071 5.110 1.00 93.12 126 THR A C 1
ATOM 1031 O O . THR A 1 126 ? 1.399 -7.235 5.978 1.00 93.12 126 THR A O 1
ATOM 1034 N N . THR A 1 127 ? 2.008 -9.013 4.757 1.00 95.19 127 THR A N 1
ATOM 1035 C CA . THR A 1 127 ? 3.352 -9.134 5.338 1.00 95.19 127 THR A CA 1
ATOM 1036 C C . THR A 1 127 ? 4.409 -8.624 4.370 1.00 95.19 127 THR A C 1
ATOM 1038 O O . THR A 1 127 ? 4.308 -8.848 3.166 1.00 95.19 127 THR A O 1
ATOM 1041 N N . TRP A 1 128 ? 5.478 -8.032 4.896 1.00 94.12 128 TRP A N 1
ATOM 1042 C CA . TRP A 1 128 ? 6.621 -7.550 4.119 1.00 94.12 128 TRP A CA 1
ATOM 1043 C C . TRP A 1 128 ? 7.916 -8.256 4.546 1.00 94.12 128 TRP A C 1
ATOM 1045 O O . TRP A 1 128 ? 7.992 -8.872 5.608 1.00 94.12 128 TRP A O 1
ATOM 1055 N N . SER A 1 129 ? 8.944 -8.188 3.696 1.00 94.50 129 SER A N 1
ATOM 1056 C CA . SER A 1 129 ? 10.234 -8.876 3.882 1.00 94.50 129 SER A CA 1
ATOM 1057 C C . SER A 1 129 ? 10.147 -10.390 4.164 1.00 94.50 129 SER A C 1
ATOM 1059 O O . SER A 1 129 ? 10.882 -10.882 5.025 1.00 94.50 129 SER A O 1
ATOM 1061 N N . PRO A 1 130 ? 9.356 -11.178 3.402 1.00 95.19 130 PRO A N 1
ATOM 1062 C CA . PRO A 1 130 ? 9.244 -12.626 3.614 1.00 95.19 130 PRO A CA 1
ATOM 1063 C C . PRO A 1 130 ? 10.576 -13.372 3.437 1.00 95.19 130 PRO A C 1
ATOM 1065 O O . PRO A 1 130 ? 10.725 -14.478 3.936 1.00 95.19 130 PRO A O 1
ATOM 1068 N N . LEU A 1 131 ? 11.552 -12.768 2.746 1.00 93.31 131 LEU A N 1
ATOM 1069 C CA . LEU A 1 131 ? 12.896 -13.319 2.546 1.00 93.31 131 LEU A CA 1
ATOM 1070 C C . LEU A 1 131 ? 13.980 -12.632 3.392 1.00 93.31 131 LEU A C 1
ATOM 1072 O O . LEU A 1 131 ? 15.167 -12.835 3.137 1.00 93.31 131 LEU A O 1
ATOM 1076 N N . VAL A 1 132 ? 13.593 -11.799 4.367 1.00 90.69 132 VAL A N 1
ATOM 1077 C CA . VAL A 1 132 ? 14.506 -11.072 5.270 1.00 90.69 132 VAL A CA 1
ATOM 1078 C C . VAL A 1 132 ? 15.607 -10.357 4.476 1.00 90.69 132 VAL A C 1
ATOM 1080 O O . VAL A 1 132 ? 16.797 -10.637 4.617 1.00 90.69 132 VAL A O 1
ATOM 1083 N N . TYR A 1 133 ? 15.196 -9.481 3.555 1.00 87.38 133 TYR A N 1
ATOM 1084 C CA . TYR A 1 133 ? 16.107 -8.719 2.686 1.00 87.38 133 TYR A CA 1
ATOM 1085 C C . TYR A 1 133 ? 17.093 -9.592 1.884 1.00 87.38 133 TYR A C 1
ATOM 1087 O O . TYR A 1 133 ? 18.218 -9.189 1.606 1.00 87.38 133 TYR A O 1
ATOM 1095 N N . GLY A 1 134 ? 16.680 -10.811 1.528 1.00 87.19 134 GLY A N 1
ATOM 1096 C CA . GLY A 1 134 ? 17.500 -11.773 0.794 1.00 87.19 134 GLY A CA 1
ATOM 1097 C C . GLY A 1 134 ? 18.251 -12.767 1.681 1.00 87.19 134 GLY A C 1
ATOM 1098 O O . GLY A 1 134 ? 18.743 -13.762 1.157 1.00 87.19 134 GLY A O 1
ATOM 1099 N N . THR A 1 135 ? 18.288 -12.591 3.006 1.00 86.62 135 THR A N 1
ATOM 1100 C CA . THR A 1 135 ? 18.952 -13.534 3.931 1.00 86.62 135 THR A CA 1
ATOM 1101 C C . THR A 1 135 ? 18.442 -14.963 3.753 1.00 86.62 135 THR A C 1
ATOM 1103 O O . THR A 1 135 ? 19.233 -15.902 3.676 1.00 86.62 135 THR A O 1
ATOM 1106 N N . LEU A 1 136 ? 17.123 -15.136 3.618 1.00 89.00 136 LEU A N 1
ATOM 1107 C CA . LEU A 1 136 ? 16.505 -16.460 3.488 1.00 89.00 136 LEU A CA 1
ATOM 1108 C C . LEU A 1 136 ? 16.689 -17.096 2.102 1.00 89.00 136 LEU A C 1
ATOM 1110 O O . LEU A 1 136 ? 16.257 -18.222 1.888 1.00 89.00 136 LEU A O 1
ATOM 1114 N N . THR A 1 137 ? 17.361 -16.420 1.167 1.00 89.44 137 THR A N 1
ATOM 1115 C CA . THR A 1 137 ? 17.742 -17.018 -0.126 1.00 89.44 137 THR A CA 1
ATOM 1116 C C . THR A 1 137 ? 19.022 -17.853 -0.035 1.00 89.44 137 THR A C 1
ATOM 1118 O O . THR A 1 137 ? 19.431 -18.456 -1.022 1.00 89.44 137 THR A O 1
ATOM 1121 N N . GLY A 1 138 ? 19.701 -17.848 1.120 1.00 86.12 138 GLY A N 1
ATOM 1122 C CA . GLY A 1 138 ? 21.034 -18.435 1.283 1.00 86.12 138 GLY A CA 1
ATOM 1123 C C . GLY A 1 138 ? 22.161 -17.573 0.697 1.00 86.12 138 GLY A C 1
ATOM 1124 O O . GLY A 1 138 ? 23.335 -17.879 0.897 1.00 86.12 138 GLY A O 1
ATOM 1125 N N . ASN A 1 139 ? 21.837 -16.462 0.022 1.00 79.25 139 ASN A N 1
ATOM 1126 C CA . ASN A 1 139 ? 22.820 -15.554 -0.557 1.00 79.25 139 ASN A CA 1
ATOM 1127 C C . ASN A 1 139 ? 23.185 -14.410 0.405 1.00 79.25 139 ASN A C 1
ATOM 1129 O O . ASN A 1 139 ? 22.718 -13.277 0.284 1.00 79.25 139 ASN A O 1
ATOM 1133 N N . LEU A 1 140 ? 24.081 -14.703 1.351 1.00 72.50 140 LEU A N 1
ATOM 1134 C CA . LEU A 1 140 ? 24.575 -13.734 2.340 1.00 72.50 140 LEU A CA 1
ATOM 1135 C C . LEU A 1 140 ? 25.456 -12.621 1.736 1.00 72.50 140 LEU A C 1
ATOM 1137 O O . LEU A 1 140 ? 25.747 -11.640 2.419 1.00 72.50 140 LEU A O 1
ATOM 1141 N N . SER A 1 141 ? 25.888 -12.739 0.472 1.00 68.56 141 SER A N 1
ATOM 1142 C CA . SER A 1 141 ? 26.692 -11.692 -0.178 1.00 68.56 141 SER A CA 1
ATOM 1143 C C . SER A 1 141 ? 25.907 -10.387 -0.372 1.00 68.56 141 SER A C 1
ATOM 1145 O O . SER A 1 141 ? 26.480 -9.308 -0.241 1.00 68.56 141 SER A O 1
ATOM 1147 N N . LEU A 1 142 ? 24.584 -10.481 -0.557 1.00 58.72 142 LEU A N 1
ATOM 1148 C CA . LEU A 1 142 ? 23.681 -9.341 -0.748 1.00 58.72 142 LEU A CA 1
ATOM 1149 C C . LEU A 1 142 ? 23.498 -8.493 0.522 1.00 58.72 142 LEU A C 1
ATOM 1151 O O . LEU A 1 142 ? 23.221 -7.298 0.433 1.00 58.72 142 LEU A O 1
ATOM 1155 N N . LEU A 1 143 ? 23.705 -9.082 1.705 1.00 55.88 143 LEU A N 1
ATOM 1156 C CA . LEU A 1 143 ? 23.593 -8.372 2.985 1.00 55.88 143 LEU A CA 1
ATOM 1157 C C . LEU A 1 143 ? 24.742 -7.390 3.210 1.00 55.88 143 LEU A C 1
ATOM 1159 O O . LEU A 1 143 ? 24.556 -6.360 3.850 1.00 55.88 143 LEU A O 1
ATOM 1163 N N . LYS A 1 144 ? 25.923 -7.676 2.651 1.00 56.22 144 LYS A N 1
ATOM 1164 C CA . LYS A 1 144 ? 27.103 -6.812 2.797 1.00 56.22 144 LYS A CA 1
ATOM 1165 C C . LYS A 1 144 ? 26.997 -5.521 1.982 1.00 56.22 144 LYS A C 1
ATOM 1167 O O . LYS A 1 144 ? 27.654 -4.549 2.326 1.00 56.22 144 LYS A O 1
ATOM 1172 N N . SER A 1 145 ? 26.171 -5.501 0.933 1.00 55.03 145 SER A N 1
ATOM 1173 C CA . SER A 1 145 ? 25.937 -4.322 0.086 1.00 55.03 145 SER A CA 1
ATOM 1174 C C . SER A 1 145 ? 24.712 -3.490 0.480 1.00 55.03 145 SER A C 1
ATOM 1176 O O . SER A 1 145 ? 24.495 -2.437 -0.109 1.00 55.03 145 SER A O 1
ATOM 1178 N N . ALA A 1 146 ? 23.890 -3.972 1.419 1.00 47.66 146 ALA A N 1
ATOM 1179 C CA . ALA A 1 146 ? 22.620 -3.350 1.808 1.00 47.66 146 ALA A CA 1
ATOM 1180 C C . ALA A 1 146 ? 22.661 -2.654 3.185 1.00 47.66 146 ALA A C 1
ATOM 1182 O O . ALA A 1 146 ? 21.630 -2.166 3.648 1.00 47.66 146 ALA A O 1
ATOM 1183 N N . ALA A 1 147 ? 23.823 -2.614 3.845 1.00 33.88 147 ALA A N 1
ATOM 1184 C CA . ALA A 1 147 ? 24.012 -1.793 5.037 1.00 33.88 147 ALA A CA 1
ATOM 1185 C C . ALA A 1 147 ? 24.105 -0.303 4.634 1.00 33.88 147 ALA A C 1
ATOM 1187 O O . ALA A 1 147 ? 24.750 -0.015 3.622 1.00 33.88 147 ALA A O 1
ATOM 1188 N N . PRO A 1 148 ? 23.442 0.613 5.366 1.00 48.00 148 PRO A N 1
ATOM 1189 C CA . PRO A 1 148 ? 23.496 2.051 5.102 1.00 48.00 148 PRO A CA 1
ATOM 1190 C C . PRO A 1 148 ? 24.902 2.640 5.263 1.00 48.00 148 PRO A C 1
ATOM 1192 O O . PRO A 1 148 ? 25.689 2.098 6.074 1.00 48.00 148 PRO A O 1
#

InterPro domains:
  IPR005399 Potassium channel, voltage-dependent, beta subunit, KCNAB-related [PTHR43150] (54-119)
  IPR023210 NADP-dependent oxidoreductase domain [PF00248] (54-102)
  IPR036812 NAD(P)-dependent oxidoreductase domain superfamily [G3DSA:3.20.20.100] (1-53)
  IPR036812 NAD(P)-dependent oxidoreductase domain superfamily [G3DSA:3.20.20.100] (54-147)
  IPR036812 NAD(P)-dependent oxidoreductase domain superfamily [SSF51430] (6-139)

Sequence (148 aa):
MKYKEENTVDAWYELMKTTFKRDVNFFDTSEMYANGHAEKLQGGAVNKGIVDGASLRRMELDLVDVLFCHRPDPHTPIEKTVRVMNYVIKQEWAIYWGTSKWLPSDFIEACEVADRLGLKYKLELTTWSPLVYGTLTGNLSLLKSAAP